Protein AF-A0A9D1MMX6-F1 (afdb_monomer_lite)

InterPro domains:
  IPR049713 Pr6Pr membrane protein-like [NF038065] (46-161)

Structure (mmCIF, N/CA/C/O backbone):
data_AF-A0A9D1MMX6-F1
#
_entry.id   AF-A0A9D1MMX6-F1
#
loop_
_atom_site.group_PDB
_atom_site.id
_atom_site.type_symbol
_atom_site.label_atom_id
_atom_site.label_alt_id
_atom_site.label_comp_id
_atom_site.label_asym_id
_atom_site.label_entity_id
_atom_site.label_seq_id
_atom_site.pdbx_PDB_ins_code
_atom_site.Cartn_x
_atom_site.Cartn_y
_atom_site.Cartn_z
_atom_site.occupancy
_atom_site.B_iso_or_equiv
_atom_site.auth_seq_id
_atom_site.auth_comp_id
_atom_site.auth_asym_id
_atom_site.auth_atom_id
_atom_site.pdbx_PDB_model_num
ATOM 1 N N . MET A 1 1 ? -22.797 20.121 25.911 1.00 44.88 1 MET A N 1
ATOM 2 C CA . MET A 1 1 ? -22.250 18.747 25.876 1.00 44.88 1 MET A CA 1
ATOM 3 C C . MET A 1 1 ? -20.997 18.778 25.011 1.00 44.88 1 MET A C 1
ATOM 5 O O . MET A 1 1 ? -21.106 18.862 23.794 1.00 44.88 1 MET A O 1
ATOM 9 N N . GLY A 1 2 ? -19.821 18.898 25.636 1.00 50.81 2 GLY A N 1
ATOM 10 C CA . GLY A 1 2 ? -18.550 19.039 24.922 1.00 50.81 2 GLY A CA 1
ATOM 11 C C . GLY A 1 2 ? -18.271 17.788 24.096 1.00 50.81 2 GLY A C 1
ATOM 12 O O . GLY A 1 2 ? -18.228 16.685 24.636 1.00 50.81 2 GLY A O 1
ATOM 13 N N . ARG A 1 3 ? -18.149 17.947 22.778 1.00 56.12 3 ARG A N 1
ATOM 14 C CA . ARG A 1 3 ? -17.802 16.863 21.859 1.00 56.12 3 ARG A CA 1
ATOM 15 C C . ARG A 1 3 ? -16.334 16.522 22.143 1.00 56.12 3 ARG A C 1
ATOM 17 O O . ARG A 1 3 ? -15.456 17.275 21.741 1.00 56.12 3 ARG A O 1
ATOM 24 N N . ASN A 1 4 ? -16.068 15.463 22.909 1.00 55.09 4 ASN A N 1
ATOM 25 C CA . ASN A 1 4 ? -14.702 15.012 23.185 1.00 55.09 4 ASN A CA 1
ATOM 26 C C . ASN A 1 4 ? -14.086 14.485 21.881 1.00 55.09 4 ASN A C 1
ATOM 28 O O . ASN A 1 4 ? -14.277 13.330 21.508 1.00 55.09 4 ASN A O 1
ATOM 32 N N . ILE A 1 5 ? -13.391 15.366 21.163 1.00 60.19 5 ILE A N 1
ATOM 33 C CA . ILE A 1 5 ? -12.601 15.047 19.974 1.00 60.19 5 ILE A CA 1
ATOM 34 C C . ILE A 1 5 ? -11.389 14.239 20.449 1.00 60.19 5 ILE A C 1
ATOM 36 O O . ILE A 1 5 ? -10.452 14.792 21.016 1.00 60.19 5 ILE A O 1
ATOM 40 N N . SER A 1 6 ? -11.399 12.924 20.244 1.00 66.38 6 SER A N 1
ATOM 41 C CA . SER A 1 6 ? -10.299 12.036 20.640 1.00 66.38 6 SER A CA 1
ATOM 42 C C . SER A 1 6 ? -9.314 11.810 19.484 1.00 66.38 6 SER A C 1
ATOM 44 O O . SER A 1 6 ? -9.155 10.701 18.967 1.00 66.38 6 SER A O 1
ATOM 46 N N . LEU A 1 7 ? -8.634 12.876 19.046 1.00 80.00 7 LEU A N 1
ATOM 47 C CA . LEU A 1 7 ? -7.506 12.748 18.119 1.00 80.00 7 LEU A CA 1
ATOM 48 C C . LEU A 1 7 ? -6.252 12.329 18.897 1.00 80.00 7 LEU A C 1
ATOM 50 O O . LEU A 1 7 ? -5.584 13.152 19.515 1.00 80.00 7 LEU A O 1
ATOM 54 N N . THR A 1 8 ? -5.930 11.037 18.879 1.00 87.25 8 THR A N 1
ATOM 55 C CA . THR A 1 8 ? -4.685 10.535 19.477 1.00 87.25 8 THR A CA 1
ATOM 56 C C . THR A 1 8 ? -3.498 10.743 18.526 1.00 87.25 8 THR A C 1
ATOM 58 O O . THR A 1 8 ? -3.693 10.721 17.306 1.00 87.25 8 THR A O 1
ATOM 61 N N . PRO A 1 9 ? -2.253 10.861 19.034 1.00 88.56 9 PRO A N 1
ATOM 62 C CA . PRO A 1 9 ? -1.063 10.980 18.186 1.00 88.56 9 PRO A CA 1
ATOM 63 C C . PRO A 1 9 ? -0.918 9.828 17.184 1.00 88.56 9 PRO A C 1
ATOM 65 O O . PRO A 1 9 ? -0.651 10.063 16.008 1.00 88.56 9 PRO A O 1
ATOM 68 N N . LYS A 1 10 ? -1.187 8.584 17.617 1.00 89.31 10 LYS A N 1
ATOM 69 C CA . LYS A 1 10 ? -1.181 7.404 16.733 1.00 89.31 10 LYS A CA 1
ATOM 70 C C . LYS A 1 10 ? -2.193 7.539 15.593 1.00 89.31 10 LYS A C 1
ATOM 72 O O . LYS A 1 10 ? -1.869 7.243 14.449 1.00 89.31 10 LYS A O 1
ATOM 77 N N . LYS A 1 11 ? -3.410 8.010 15.887 1.00 89.31 11 LYS A N 1
ATOM 78 C CA . LYS A 1 11 ? -4.456 8.189 14.872 1.00 89.31 11 LYS A CA 1
ATOM 79 C C . LYS A 1 11 ? -4.109 9.320 13.902 1.00 89.31 11 LYS A C 1
ATOM 81 O O . LYS A 1 11 ? -4.271 9.142 12.702 1.00 89.31 11 LYS A O 1
ATOM 86 N N . ALA A 1 12 ? -3.591 10.444 14.398 1.00 92.06 12 ALA A N 1
ATOM 87 C CA . ALA A 1 12 ? -3.129 11.544 13.552 1.00 92.06 12 ALA A CA 1
ATOM 88 C C . ALA A 1 12 ? -2.014 11.093 12.593 1.00 92.06 12 ALA A C 1
ATOM 90 O O . ALA A 1 12 ? -2.084 11.357 11.394 1.00 92.06 12 ALA A O 1
ATOM 91 N N . MET A 1 13 ? -1.034 10.345 13.107 1.00 93.56 13 MET A N 1
ATOM 92 C CA . MET A 1 13 ? 0.042 9.773 12.299 1.00 93.56 13 MET A CA 1
ATOM 93 C C . MET A 1 13 ? -0.482 8.763 11.272 1.00 93.56 13 MET A C 1
ATOM 95 O O . MET A 1 13 ? -0.050 8.795 10.125 1.00 93.56 13 MET A O 1
ATOM 99 N N . SER A 1 14 ? -1.453 7.922 11.646 1.00 93.00 14 SER A N 1
ATOM 100 C CA . SER A 1 14 ? -2.099 6.984 10.720 1.00 93.00 14 SER A CA 1
ATOM 101 C C . SER A 1 14 ? -2.759 7.706 9.549 1.00 93.00 14 SER A C 1
ATOM 103 O O . SER A 1 14 ? -2.475 7.394 8.396 1.00 93.00 14 SER A O 1
ATOM 105 N N . ILE A 1 15 ? -3.560 8.739 9.836 1.00 94.19 15 ILE A N 1
ATOM 106 C CA . ILE A 1 15 ? -4.221 9.555 8.809 1.00 94.19 15 ILE A CA 1
ATOM 107 C C . ILE A 1 15 ? -3.181 10.207 7.895 1.00 94.19 15 ILE A C 1
ATOM 109 O O . ILE A 1 15 ? -3.337 10.189 6.677 1.00 94.19 15 ILE A O 1
ATOM 113 N N . PHE A 1 16 ? -2.104 10.754 8.462 1.00 95.94 16 PHE A N 1
ATOM 114 C CA . PHE A 1 16 ? -1.025 11.345 7.675 1.00 95.94 16 PHE A CA 1
ATOM 115 C C . PHE A 1 16 ? -0.374 10.326 6.730 1.00 95.94 16 PHE A C 1
ATOM 117 O O . PHE A 1 16 ? -0.263 10.596 5.537 1.00 95.94 16 PHE A O 1
ATOM 124 N N . LEU A 1 17 ? 0.009 9.146 7.226 1.00 95.06 17 LEU A N 1
ATOM 125 C CA . LEU A 1 17 ? 0.633 8.092 6.417 1.00 95.06 17 LEU A CA 1
ATOM 126 C C . LEU A 1 17 ? -0.315 7.543 5.345 1.00 95.06 17 LEU A C 1
ATOM 128 O O . LEU A 1 17 ? 0.113 7.230 4.234 1.00 95.06 17 LEU A O 1
ATOM 132 N N . GLU A 1 18 ? -1.606 7.449 5.656 1.00 95.75 18 GLU A N 1
ATOM 133 C CA . GLU A 1 18 ? -2.657 7.038 4.727 1.00 95.75 18 GLU A CA 1
ATOM 134 C C . GLU A 1 18 ? -2.832 8.052 3.587 1.00 95.75 18 GLU A C 1
ATOM 136 O O . GLU A 1 18 ? -2.858 7.665 2.416 1.00 95.75 18 GLU A O 1
ATOM 141 N N . LEU A 1 19 ? -2.878 9.349 3.906 1.00 95.56 19 LEU A N 1
ATOM 142 C CA . LEU A 1 19 ? -2.949 10.426 2.916 1.00 95.56 19 LEU A CA 1
ATOM 143 C C . LEU A 1 19 ? -1.655 10.550 2.105 1.00 95.56 19 LEU A C 1
ATOM 145 O O . LEU A 1 19 ? -1.712 10.738 0.888 1.00 95.56 19 LEU A O 1
ATOM 149 N N . LEU A 1 20 ? -0.493 10.388 2.742 1.00 95.12 20 LEU A N 1
ATOM 150 C CA . LEU A 1 20 ? 0.801 10.336 2.065 1.00 95.12 20 LEU A CA 1
ATOM 151 C C . LEU A 1 20 ? 0.819 9.185 1.058 1.00 95.12 20 LEU A C 1
ATOM 153 O O . LEU A 1 20 ? 1.107 9.393 -0.113 1.00 95.12 20 LEU A O 1
ATOM 157 N N . THR A 1 21 ? 0.418 7.987 1.482 1.00 93.75 21 THR A N 1
ATOM 158 C CA . THR A 1 21 ? 0.341 6.816 0.602 1.00 93.75 21 THR A CA 1
ATOM 159 C C . THR A 1 21 ? -0.584 7.077 -0.585 1.00 93.75 21 THR A C 1
ATOM 161 O O . THR A 1 21 ? -0.179 6.893 -1.730 1.00 93.75 21 THR A O 1
ATOM 164 N N . ALA A 1 22 ? -1.807 7.553 -0.338 1.00 93.62 22 ALA A N 1
ATOM 165 C CA . ALA A 1 22 ? -2.773 7.828 -1.400 1.00 93.62 22 ALA A CA 1
ATOM 166 C C . ALA A 1 22 ? -2.270 8.897 -2.388 1.00 93.62 22 ALA A C 1
ATOM 168 O O . ALA A 1 22 ? -2.372 8.715 -3.601 1.00 93.62 22 ALA A O 1
ATOM 169 N N . SER A 1 23 ? -1.679 9.984 -1.888 1.00 92.19 23 SER A N 1
ATOM 170 C CA . SER A 1 23 ? -1.147 11.065 -2.728 1.00 92.19 23 SER A CA 1
ATOM 171 C C . SER A 1 23 ? 0.079 10.635 -3.534 1.00 92.19 23 SER A C 1
ATOM 173 O O . SER A 1 23 ? 0.135 10.909 -4.731 1.00 92.19 23 SER A 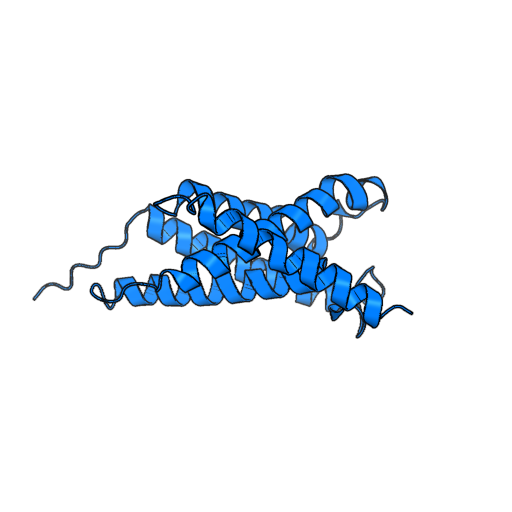O 1
ATOM 175 N N . CYS A 1 24 ? 1.017 9.893 -2.937 1.00 91.19 24 CYS A N 1
ATOM 176 C CA . CYS A 1 24 ? 2.159 9.321 -3.649 1.00 91.19 24 CYS A CA 1
ATOM 177 C C . CYS A 1 24 ? 1.726 8.326 -4.734 1.00 91.19 24 CYS A C 1
ATOM 179 O O . CYS A 1 24 ? 2.354 8.286 -5.787 1.00 91.19 24 CYS A O 1
ATOM 181 N N . MET A 1 25 ? 0.649 7.558 -4.520 1.00 87.62 25 MET A N 1
ATOM 182 C CA . MET A 1 25 ? 0.097 6.668 -5.551 1.00 87.62 25 MET A CA 1
ATOM 183 C C . MET A 1 25 ? -0.484 7.442 -6.727 1.00 87.62 25 MET A C 1
ATOM 185 O O . MET A 1 25 ? -0.159 7.141 -7.873 1.00 87.62 25 MET A O 1
ATOM 189 N N . ILE A 1 26 ? -1.295 8.465 -6.455 1.00 87.38 26 ILE A N 1
ATOM 190 C CA . ILE A 1 26 ? -1.870 9.317 -7.502 1.00 87.38 26 ILE A CA 1
ATOM 191 C C . ILE A 1 26 ? -0.754 10.016 -8.286 1.00 87.38 26 ILE A C 1
ATOM 193 O O . ILE A 1 26 ? -0.751 9.976 -9.514 1.00 87.38 26 ILE A O 1
ATOM 197 N N . ALA A 1 27 ? 0.218 10.606 -7.585 1.00 88.06 27 ALA A N 1
ATOM 198 C CA . ALA A 1 27 ? 1.358 11.273 -8.203 1.00 88.06 27 ALA A CA 1
ATOM 199 C C . ALA A 1 27 ? 2.214 10.298 -9.022 1.00 88.06 27 ALA A C 1
ATOM 201 O O . ALA A 1 27 ? 2.567 10.604 -10.155 1.00 88.06 27 ALA A O 1
ATOM 202 N N . GLY A 1 28 ? 2.501 9.110 -8.486 1.00 82.12 28 GLY A N 1
ATOM 203 C CA . GLY A 1 28 ? 3.253 8.069 -9.178 1.00 82.12 28 GLY A CA 1
ATOM 204 C C . GLY A 1 28 ? 2.594 7.651 -10.489 1.00 82.12 28 GLY A C 1
ATOM 205 O O . GLY A 1 28 ? 3.238 7.691 -11.530 1.00 82.12 28 GLY A O 1
ATOM 206 N N . ILE A 1 29 ? 1.293 7.350 -10.462 1.00 77.25 29 ILE A N 1
ATOM 207 C CA . ILE A 1 29 ? 0.524 6.973 -11.659 1.00 77.25 29 ILE A CA 1
ATOM 208 C C . ILE A 1 29 ? 0.471 8.124 -12.671 1.00 77.25 29 ILE A C 1
ATOM 210 O O . ILE A 1 29 ? 0.650 7.896 -13.866 1.00 77.25 29 ILE A O 1
ATOM 214 N N . ALA A 1 30 ? 0.251 9.357 -12.208 1.00 82.88 30 ALA A N 1
ATOM 215 C CA . ALA A 1 30 ? 0.214 10.533 -13.073 1.00 82.88 30 ALA A CA 1
ATOM 216 C C . ALA A 1 30 ? 1.575 10.835 -13.719 1.00 82.88 30 ALA A C 1
ATOM 218 O O . ALA A 1 30 ? 1.626 11.316 -14.847 1.00 82.88 30 ALA A O 1
ATOM 219 N N . LEU A 1 31 ? 2.684 10.572 -13.024 1.00 81.19 31 LEU A N 1
ATOM 220 C CA . LEU A 1 31 ? 4.025 10.703 -13.591 1.00 81.19 31 LEU A CA 1
ATOM 221 C C . LEU A 1 31 ? 4.295 9.587 -14.607 1.00 81.19 31 LEU A C 1
ATOM 223 O O . LEU A 1 31 ? 4.748 9.875 -15.710 1.00 81.19 31 LEU A O 1
ATOM 227 N N . THR A 1 32 ? 3.937 8.338 -14.294 1.00 73.94 32 THR A N 1
ATOM 228 C CA . THR A 1 32 ? 4.081 7.206 -15.223 1.00 73.94 32 THR A CA 1
ATOM 229 C C . THR A 1 32 ? 3.264 7.398 -16.505 1.00 73.94 32 THR A C 1
ATOM 231 O O . THR A 1 32 ? 3.742 7.054 -17.582 1.00 73.94 32 THR A O 1
ATOM 234 N N . SER A 1 33 ? 2.064 7.990 -16.436 1.00 68.50 33 SER A N 1
ATOM 235 C CA . SER A 1 33 ? 1.246 8.254 -17.631 1.00 68.50 33 SER A CA 1
ATOM 236 C C . SER A 1 33 ? 1.806 9.363 -18.530 1.00 68.50 33 SER A C 1
ATOM 238 O O . SER A 1 33 ? 1.544 9.357 -19.731 1.00 68.50 33 SER A O 1
ATOM 240 N N . GLN A 1 34 ? 2.591 10.291 -17.975 1.00 71.62 34 GLN A N 1
ATOM 241 C CA . GLN A 1 34 ? 3.259 11.364 -18.721 1.00 71.62 34 GLN A CA 1
ATOM 242 C C . GLN A 1 34 ? 4.594 10.921 -19.337 1.00 71.62 34 GLN A C 1
ATOM 244 O O . GLN A 1 34 ? 5.024 11.485 -20.340 1.00 71.62 34 GLN A O 1
ATOM 249 N N . MET A 1 35 ? 5.240 9.894 -18.778 1.00 64.19 35 MET A N 1
ATOM 250 C CA . MET A 1 35 ? 6.533 9.360 -19.231 1.00 64.19 35 MET A CA 1
ATOM 251 C C . MET A 1 35 ? 6.401 8.386 -20.418 1.00 64.19 35 MET A C 1
ATOM 253 O O . MET A 1 35 ? 7.090 7.372 -20.460 1.00 64.19 35 MET A O 1
ATOM 257 N N . GLY A 1 36 ? 5.502 8.673 -21.370 1.00 50.22 36 GLY A N 1
ATOM 258 C CA . GLY A 1 36 ? 5.116 7.781 -22.472 1.00 50.22 36 GLY A CA 1
ATOM 259 C C . GLY A 1 36 ? 6.278 6.962 -23.053 1.00 50.22 36 GLY A C 1
ATOM 260 O O . GLY A 1 36 ? 7.124 7.503 -23.759 1.00 50.22 36 GLY A O 1
ATOM 261 N N . GLY A 1 37 ? 6.305 5.659 -22.741 1.00 53.38 37 GLY A N 1
ATOM 262 C CA . GLY A 1 37 ? 7.336 4.715 -23.191 1.00 53.38 37 GLY A CA 1
ATOM 263 C C . GLY A 1 37 ? 8.093 3.963 -22.088 1.00 53.38 37 GLY A C 1
ATOM 264 O O . GLY A 1 37 ? 8.848 3.053 -22.418 1.00 53.38 37 GLY A O 1
ATOM 265 N N . ASP A 1 38 ? 7.905 4.296 -20.807 1.00 55.12 38 ASP A N 1
ATOM 266 C CA . ASP A 1 38 ? 8.595 3.603 -19.705 1.00 55.12 38 ASP A CA 1
ATOM 267 C C . ASP A 1 38 ? 7.977 2.223 -19.375 1.00 55.12 38 ASP A C 1
ATOM 269 O O . ASP A 1 38 ? 6.819 1.943 -19.705 1.00 55.12 38 ASP A O 1
ATOM 273 N N . PHE A 1 39 ? 8.743 1.339 -18.721 1.00 53.19 39 PHE A N 1
ATOM 274 C CA . PHE A 1 39 ? 8.272 0.015 -18.281 1.00 53.19 39 PHE A CA 1
ATOM 275 C C . PHE A 1 39 ? 6.996 0.186 -17.435 1.00 53.19 39 PHE A C 1
ATOM 277 O O . PHE A 1 39 ? 7.039 0.766 -16.352 1.00 53.19 39 PHE A O 1
ATOM 284 N N . MET A 1 40 ? 5.864 -0.324 -17.941 1.00 54.50 40 MET A N 1
ATOM 285 C CA . MET A 1 40 ? 4.499 -0.160 -17.400 1.00 54.50 40 MET A CA 1
ATOM 286 C C . MET A 1 40 ? 3.758 1.149 -17.731 1.00 54.50 40 MET A C 1
ATOM 288 O O . MET A 1 40 ? 2.859 1.554 -16.996 1.00 54.50 40 MET A O 1
ATOM 292 N N . ALA A 1 41 ? 4.055 1.779 -18.867 1.00 52.16 41 ALA A N 1
ATOM 293 C CA . ALA A 1 41 ? 3.186 2.779 -19.488 1.00 52.16 41 ALA A CA 1
ATOM 294 C C . ALA A 1 41 ? 2.322 2.138 -20.601 1.00 52.16 41 ALA A C 1
ATOM 296 O O . ALA A 1 41 ? 2.852 1.532 -21.528 1.00 52.16 41 ALA A O 1
ATOM 297 N N . GLY A 1 42 ? 0.987 2.263 -20.525 1.00 57.72 42 GLY A N 1
ATOM 298 C CA . GLY A 1 42 ? 0.046 1.801 -21.567 1.00 57.72 42 GLY A CA 1
ATOM 299 C C . GLY A 1 42 ? -1.131 0.954 -21.058 1.00 57.72 42 GLY A C 1
ATOM 300 O O . GLY A 1 42 ? -1.262 0.704 -19.865 1.00 57.72 42 GLY A O 1
ATOM 301 N N . GLY A 1 43 ? -2.009 0.487 -21.956 1.00 55.56 43 GLY A N 1
ATOM 302 C CA . GLY A 1 43 ? -3.206 -0.299 -21.591 1.00 55.56 43 GLY A CA 1
ATOM 303 C C . GLY A 1 43 ? -2.905 -1.648 -20.918 1.00 55.56 43 GLY A C 1
ATOM 304 O O . GLY A 1 43 ? -3.698 -2.125 -20.110 1.00 55.56 43 GLY A O 1
ATOM 305 N N . THR A 1 44 ? -1.727 -2.224 -21.179 1.00 60.59 44 THR A N 1
ATOM 306 C CA . THR A 1 44 ? -1.227 -3.446 -20.528 1.00 60.59 44 THR A CA 1
ATOM 307 C C . THR A 1 44 ? -0.570 -3.177 -19.173 1.00 60.59 44 THR A C 1
ATOM 309 O O . THR A 1 44 ? -0.312 -4.119 -18.431 1.00 60.59 44 THR A O 1
ATOM 312 N N . ALA A 1 45 ? -0.346 -1.912 -18.793 1.00 64.38 45 ALA A N 1
ATOM 313 C CA . ALA A 1 45 ? 0.248 -1.548 -17.507 1.00 64.38 45 ALA A CA 1
ATOM 314 C C . ALA A 1 45 ? -0.576 -2.061 -16.318 1.00 64.38 45 ALA A C 1
ATOM 316 O O . ALA A 1 45 ? -0.033 -2.551 -15.331 1.00 64.38 45 ALA A O 1
ATOM 317 N N . PHE A 1 46 ? -1.905 -2.012 -16.439 1.00 65.31 46 PHE A N 1
ATOM 318 C CA . PHE A 1 46 ? -2.831 -2.523 -15.426 1.00 65.31 46 PHE A CA 1
ATOM 319 C C . PHE A 1 46 ? -2.749 -4.042 -15.243 1.00 65.31 46 PHE A C 1
ATOM 321 O O . PHE A 1 46 ? -3.250 -4.566 -14.248 1.00 65.31 46 PHE A O 1
ATOM 328 N N . LEU A 1 47 ? -2.109 -4.759 -16.171 1.00 73.94 47 LEU A N 1
ATOM 329 C CA . LEU A 1 47 ? -1.906 -6.197 -16.065 1.00 73.94 47 LEU A CA 1
ATOM 330 C C . LEU A 1 47 ? -0.775 -6.555 -15.111 1.00 73.94 47 LEU A C 1
ATOM 332 O O . LEU A 1 47 ? -0.717 -7.710 -14.720 1.00 73.94 47 LEU A O 1
ATOM 336 N N . TYR A 1 48 ? 0.093 -5.616 -14.721 1.00 81.44 48 TYR A N 1
ATOM 337 C CA . TYR A 1 48 ? 1.211 -5.905 -13.830 1.00 81.44 48 TYR A CA 1
ATOM 338 C C . TYR A 1 48 ? 0.820 -5.827 -12.354 1.00 81.44 48 TYR A C 1
ATOM 340 O O . TYR A 1 48 ? 0.146 -4.893 -11.908 1.00 81.44 48 TYR A O 1
ATOM 348 N N . PHE A 1 49 ? 1.331 -6.777 -11.565 1.00 85.06 49 PHE A N 1
ATOM 349 C CA . PHE A 1 49 ? 1.063 -6.869 -10.126 1.00 85.06 49 PHE A CA 1
ATOM 350 C C . PHE A 1 49 ? 1.431 -5.586 -9.387 1.00 85.06 49 PHE A C 1
ATOM 352 O O . PHE A 1 49 ? 0.715 -5.149 -8.499 1.00 85.06 49 PHE A O 1
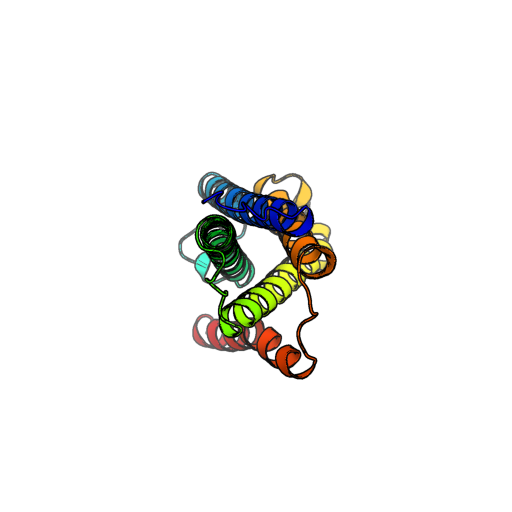ATOM 359 N N . THR A 1 50 ? 2.541 -4.981 -9.788 1.00 83.50 50 THR A N 1
ATOM 360 C CA . THR A 1 50 ? 3.100 -3.725 -9.283 1.00 83.50 50 THR A CA 1
ATOM 361 C C . THR A 1 50 ? 2.137 -2.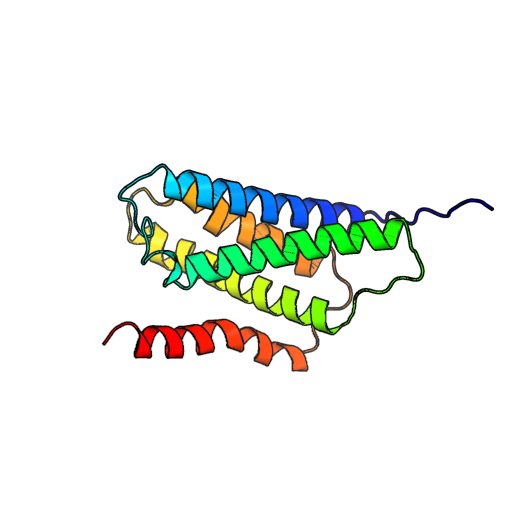545 -9.461 1.00 83.50 50 THR A C 1
ATOM 363 O O . THR A 1 50 ? 1.995 -1.737 -8.549 1.00 83.50 50 THR A O 1
ATOM 366 N N . VAL A 1 51 ? 1.437 -2.439 -10.597 1.00 82.75 51 VAL A N 1
ATOM 367 C CA . VAL A 1 51 ? 0.423 -1.389 -10.820 1.00 82.75 51 VAL A CA 1
ATOM 368 C C . VAL A 1 51 ? -0.842 -1.693 -10.025 1.00 82.75 51 VAL A C 1
ATOM 370 O O . VAL A 1 51 ? -1.402 -0.803 -9.385 1.00 82.75 51 VAL A O 1
ATOM 373 N N . GLN A 1 52 ? -1.275 -2.955 -10.008 1.00 87.31 52 GLN A N 1
ATOM 374 C CA . GLN A 1 52 ? -2.461 -3.360 -9.255 1.00 87.31 52 GLN A CA 1
ATOM 375 C C . GLN A 1 52 ? -2.277 -3.150 -7.748 1.00 87.31 52 GLN A C 1
ATOM 377 O O . GLN A 1 52 ? -3.137 -2.555 -7.103 1.00 87.31 52 GLN A O 1
ATOM 382 N N . SER A 1 53 ? -1.152 -3.582 -7.173 1.00 89.50 53 SER A N 1
ATOM 383 C CA . SER A 1 53 ? -0.861 -3.438 -5.744 1.00 89.50 53 SER A CA 1
ATOM 384 C C . SER A 1 53 ? -0.795 -1.966 -5.321 1.00 89.50 53 SER A C 1
ATOM 386 O O . SER A 1 53 ? -1.355 -1.624 -4.279 1.00 89.50 53 SER A O 1
ATOM 388 N N . ASN A 1 54 ? -0.218 -1.094 -6.159 1.00 89.69 54 ASN A N 1
ATOM 389 C CA . ASN A 1 54 ? -0.211 0.363 -5.987 1.00 89.69 54 ASN A CA 1
ATOM 390 C C . ASN A 1 54 ? -1.631 0.957 -5.935 1.00 89.69 54 ASN A C 1
ATOM 392 O O . ASN A 1 54 ? -1.972 1.719 -5.026 1.00 89.69 54 ASN A O 1
ATOM 396 N N . LEU A 1 55 ? -2.494 0.583 -6.883 1.00 89.75 55 LEU A N 1
ATOM 397 C CA . LEU A 1 55 ? -3.883 1.048 -6.917 1.00 89.75 55 LEU A CA 1
ATOM 398 C C . LEU A 1 55 ? -4.663 0.579 -5.684 1.00 89.75 55 LEU A C 1
ATOM 400 O O . LEU A 1 55 ? -5.339 1.380 -5.033 1.00 89.75 55 LEU A O 1
ATOM 404 N N . TRP A 1 56 ? -4.537 -0.702 -5.329 1.00 93.06 56 TRP A N 1
ATOM 405 C CA . TRP A 1 56 ? -5.262 -1.282 -4.203 1.00 93.06 56 TRP A CA 1
ATOM 406 C C . TRP A 1 56 ? -4.857 -0.673 -2.864 1.00 93.06 56 TRP A C 1
ATOM 408 O O . TRP A 1 56 ? -5.735 -0.339 -2.060 1.00 93.06 56 TRP A O 1
ATOM 418 N N . ILE A 1 57 ? -3.557 -0.484 -2.609 1.00 94.12 57 ILE A N 1
ATOM 419 C CA . ILE A 1 57 ? -3.115 0.145 -1.361 1.00 94.12 57 ILE A CA 1
ATOM 420 C C . ILE A 1 57 ? -3.487 1.627 -1.319 1.00 94.12 57 ILE A C 1
ATOM 422 O O . ILE A 1 57 ? -3.933 2.099 -0.275 1.00 94.12 57 ILE A O 1
ATOM 426 N N . GLY A 1 58 ? -3.386 2.347 -2.443 1.00 93.75 58 GLY A N 1
ATOM 427 C CA . GLY A 1 58 ? -3.778 3.753 -2.539 1.00 93.75 58 GLY A CA 1
ATOM 428 C C . GLY A 1 58 ? -5.256 3.958 -2.209 1.00 93.75 58 GLY A C 1
ATOM 429 O O . GLY A 1 58 ? -5.590 4.756 -1.331 1.00 93.75 58 GLY A O 1
ATOM 430 N N . ALA A 1 59 ? -6.136 3.171 -2.835 1.00 94.44 59 ALA A N 1
ATOM 431 C CA . ALA A 1 59 ? -7.570 3.191 -2.557 1.00 94.44 59 ALA A CA 1
ATOM 432 C C . ALA A 1 59 ? -7.874 2.804 -1.102 1.00 94.44 59 ALA A C 1
ATOM 434 O O . ALA A 1 59 ? -8.653 3.471 -0.419 1.00 94.44 59 ALA A O 1
ATOM 435 N N . THR A 1 60 ? -7.220 1.757 -0.597 1.00 94.69 60 THR A N 1
ATOM 436 C CA . THR A 1 60 ? -7.437 1.284 0.773 1.00 94.69 60 THR A CA 1
ATOM 437 C C . THR A 1 60 ? -7.001 2.315 1.809 1.00 94.69 60 THR A C 1
ATOM 439 O O . THR A 1 60 ? -7.729 2.555 2.772 1.00 94.69 60 THR A O 1
ATOM 442 N N . CYS A 1 61 ? -5.854 2.967 1.614 1.00 94.81 61 CYS A N 1
ATOM 443 C CA . CYS A 1 61 ? -5.392 4.048 2.478 1.00 94.81 61 CYS A CA 1
ATOM 444 C C . CYS A 1 61 ? -6.307 5.276 2.399 1.00 94.81 61 CYS A C 1
ATOM 446 O O . CYS A 1 61 ? -6.633 5.828 3.444 1.00 94.81 61 CYS A O 1
ATOM 448 N N . ALA A 1 62 ? -6.802 5.655 1.218 1.00 95.50 62 ALA A N 1
ATOM 449 C CA . ALA A 1 62 ? -7.763 6.753 1.086 1.00 95.50 62 ALA A CA 1
ATOM 450 C C . ALA A 1 62 ? -9.070 6.479 1.855 1.00 95.50 62 ALA A C 1
ATOM 452 O O . ALA A 1 62 ? -9.544 7.330 2.611 1.00 95.50 62 ALA A O 1
ATOM 453 N N . VAL A 1 63 ? -9.620 5.265 1.727 1.00 95.88 63 VAL A N 1
ATOM 454 C CA . VAL A 1 63 ? -10.803 4.835 2.490 1.00 95.88 63 VAL A CA 1
ATOM 455 C C . VAL A 1 63 ? -10.512 4.857 3.987 1.00 95.88 63 VAL A C 1
ATOM 457 O O . VAL A 1 63 ? -11.312 5.376 4.762 1.00 95.88 63 VAL A O 1
ATOM 460 N N . PHE A 1 64 ? -9.366 4.333 4.416 1.00 94.31 64 PHE A N 1
ATOM 461 C CA . PHE A 1 64 ? -9.003 4.334 5.828 1.00 94.31 64 PHE A CA 1
ATOM 462 C C . PHE A 1 64 ? -8.794 5.737 6.400 1.00 94.31 64 PHE A C 1
ATOM 464 O O . PHE A 1 64 ? -9.267 5.979 7.507 1.00 94.31 64 PHE A O 1
ATOM 471 N N . ALA A 1 65 ? -8.204 6.667 5.646 1.00 93.75 65 ALA A N 1
ATOM 472 C CA . ALA A 1 65 ? -8.084 8.060 6.062 1.00 93.75 65 ALA A CA 1
ATOM 473 C C . ALA A 1 65 ? -9.473 8.662 6.304 1.00 93.75 65 ALA A C 1
ATOM 475 O O . ALA A 1 65 ? -9.732 9.223 7.369 1.00 93.75 65 ALA A O 1
ATOM 476 N N . ALA A 1 66 ? -10.406 8.469 5.365 1.00 94.31 66 ALA A N 1
ATOM 477 C CA . ALA A 1 66 ? -11.784 8.935 5.506 1.00 94.31 66 ALA A CA 1
ATOM 478 C C . ALA A 1 66 ? -12.499 8.297 6.710 1.00 94.31 66 ALA A C 1
ATOM 480 O O . ALA A 1 66 ? -13.172 8.993 7.470 1.00 94.31 66 ALA A O 1
ATOM 481 N N . LEU A 1 67 ? -12.328 6.989 6.926 1.00 92.31 67 LEU A N 1
ATOM 482 C CA . LEU A 1 67 ? -12.909 6.283 8.069 1.00 92.31 67 LEU A CA 1
ATOM 483 C C . LEU A 1 67 ? -12.309 6.761 9.395 1.00 92.31 67 LEU A C 1
ATOM 485 O O . LEU A 1 67 ? -13.051 7.034 10.334 1.00 92.31 67 LEU A O 1
ATOM 489 N N . ASN A 1 68 ? -10.988 6.913 9.475 1.00 91.06 68 ASN A N 1
ATOM 490 C CA . ASN A 1 68 ? -10.304 7.436 10.652 1.00 91.06 68 ASN A CA 1
ATOM 491 C C . ASN A 1 68 ? -10.780 8.859 10.966 1.00 91.06 68 ASN A C 1
ATOM 493 O O . ASN A 1 68 ? -11.110 9.136 12.119 1.00 91.06 68 ASN A O 1
ATOM 497 N N . ILE A 1 69 ? -10.929 9.723 9.958 1.00 91.69 69 ILE A N 1
ATOM 498 C CA . ILE A 1 69 ? -11.525 11.056 10.113 1.00 91.69 69 ILE A CA 1
ATOM 499 C C . ILE A 1 69 ? -12.974 10.948 10.611 1.00 91.69 69 ILE A C 1
ATOM 501 O O . ILE A 1 69 ? -13.349 11.619 11.571 1.00 91.69 69 ILE A O 1
ATOM 505 N N . ALA A 1 70 ? -13.786 10.059 10.039 1.00 90.75 70 ALA A N 1
ATOM 506 C CA . ALA A 1 70 ? -15.168 9.856 10.469 1.00 90.75 70 ALA A CA 1
ATOM 507 C C . ALA A 1 70 ? -15.267 9.423 11.942 1.00 90.75 70 ALA A C 1
ATOM 509 O O . ALA A 1 70 ? -16.143 9.915 12.652 1.00 90.75 70 ALA A O 1
ATOM 510 N N . THR A 1 71 ? -14.349 8.579 12.435 1.00 89.00 71 THR A N 1
ATOM 511 C CA . THR A 1 71 ? -14.312 8.181 13.859 1.00 89.00 71 THR A CA 1
ATOM 512 C C . THR A 1 71 ? -14.020 9.349 14.807 1.00 89.00 71 THR A C 1
ATOM 514 O O . THR A 1 71 ? -14.396 9.285 15.973 1.00 89.00 71 THR A O 1
ATOM 517 N N . ILE A 1 72 ? -13.369 10.422 14.336 1.00 87.94 72 ILE A N 1
ATOM 518 C CA . ILE A 1 72 ? -13.131 11.635 15.139 1.00 87.94 72 ILE A CA 1
ATOM 519 C C . ILE A 1 72 ? -14.455 12.367 15.386 1.00 87.94 72 ILE A C 1
ATOM 521 O O . ILE A 1 72 ? -14.701 12.868 16.482 1.00 87.94 72 ILE A O 1
ATOM 525 N N . PHE A 1 73 ? -15.320 12.414 14.371 1.00 86.25 73 PHE A N 1
ATOM 526 C CA . PHE A 1 73 ? -16.619 13.085 14.449 1.00 86.25 73 PHE A CA 1
ATOM 527 C C . PHE A 1 73 ? -17.735 12.184 14.997 1.00 86.25 73 PHE A C 1
ATOM 529 O O . PHE A 1 73 ? -18.732 12.694 15.508 1.00 86.25 73 PHE A O 1
ATOM 536 N N . LYS A 1 74 ? -17.572 10.860 14.900 1.00 87.50 74 LYS A N 1
ATOM 537 C CA . LYS A 1 74 ? -18.503 9.830 15.377 1.00 87.50 74 LYS A CA 1
ATOM 538 C C . LYS A 1 74 ? -17.752 8.829 16.269 1.00 87.50 74 LYS A C 1
ATOM 540 O O . LYS A 1 74 ? -17.331 7.789 15.767 1.00 87.50 74 LYS A O 1
ATOM 545 N N . PRO A 1 75 ? -17.581 9.108 17.572 1.00 75.50 75 PRO A N 1
ATOM 546 C CA . PRO A 1 75 ? -16.769 8.268 18.459 1.00 75.50 75 PRO A CA 1
ATOM 547 C C . PRO A 1 75 ? -17.309 6.838 18.632 1.00 75.50 75 PRO A C 1
ATOM 549 O O . PRO A 1 75 ? -16.526 5.921 18.866 1.00 75.50 75 PRO A O 1
ATOM 552 N N . ASP A 1 76 ? -18.617 6.624 18.454 1.00 83.56 76 ASP A N 1
ATOM 553 C CA . ASP A 1 76 ? -19.235 5.289 18.513 1.00 83.56 76 ASP A CA 1
ATOM 554 C C . ASP A 1 76 ? -19.007 4.459 17.240 1.00 83.56 76 ASP A C 1
ATOM 556 O O . ASP A 1 76 ? -19.217 3.243 17.228 1.00 83.56 76 ASP A O 1
ATOM 560 N N . PHE A 1 77 ? -18.575 5.100 16.150 1.00 86.25 77 PHE A N 1
ATOM 561 C CA . PHE A 1 77 ? -18.285 4.411 14.903 1.00 86.25 77 PHE A CA 1
ATOM 562 C C . PHE A 1 77 ? -17.001 3.593 15.050 1.00 86.25 77 PHE A C 1
ATOM 564 O O . PHE A 1 77 ? -15.926 4.123 15.335 1.00 86.25 77 PHE A O 1
ATOM 571 N N . LYS A 1 78 ? -17.105 2.284 14.813 1.00 86.44 78 LYS A N 1
ATOM 572 C CA . LYS A 1 78 ? -15.970 1.361 14.808 1.00 86.44 78 LYS A CA 1
ATOM 573 C C . LYS A 1 78 ? -15.744 0.846 13.399 1.00 86.44 78 LYS A C 1
ATOM 575 O O . LYS A 1 78 ? -16.672 0.373 12.745 1.00 86.44 78 LYS A O 1
ATOM 580 N N . ILE A 1 79 ? -14.495 0.907 12.950 1.00 88.44 79 ILE A N 1
ATOM 581 C CA . ILE A 1 79 ? -14.107 0.353 11.656 1.00 88.44 79 ILE A CA 1
ATOM 582 C C . ILE A 1 79 ? -14.250 -1.179 11.723 1.00 88.44 79 ILE A C 1
ATOM 584 O O . ILE A 1 79 ? -13.724 -1.799 12.653 1.00 88.44 79 ILE A O 1
ATOM 588 N N . PRO A 1 80 ? -14.952 -1.819 10.769 1.00 89.19 80 PRO A N 1
ATOM 589 C CA . PRO A 1 80 ? -15.121 -3.266 10.774 1.00 89.19 80 PRO A CA 1
ATOM 590 C C . PRO A 1 80 ? -13.782 -4.007 10.717 1.00 89.19 80 PRO A C 1
ATOM 592 O O . PRO A 1 80 ? -12.881 -3.638 9.962 1.00 89.19 80 PRO A O 1
ATOM 595 N N . ARG A 1 81 ? -13.671 -5.130 11.436 1.00 86.31 81 ARG A N 1
ATOM 596 C CA . ARG A 1 81 ? -12.455 -5.965 11.443 1.00 86.31 81 ARG A CA 1
ATOM 597 C C . ARG A 1 81 ? -12.029 -6.410 10.039 1.00 86.31 81 ARG A C 1
ATOM 599 O O . ARG A 1 81 ? -10.835 -6.474 9.764 1.00 86.31 81 ARG A O 1
ATOM 606 N N . ALA A 1 82 ? -12.987 -6.684 9.153 1.00 87.38 82 ALA A N 1
ATOM 607 C CA . ALA A 1 82 ? -12.716 -7.059 7.765 1.00 87.38 82 ALA A CA 1
ATOM 608 C C . ALA A 1 82 ? -11.902 -5.986 7.019 1.00 87.38 82 ALA A C 1
ATOM 610 O O . ALA A 1 82 ? -10.959 -6.324 6.312 1.00 87.38 82 ALA A O 1
ATOM 611 N N . MET A 1 83 ? -12.177 -4.699 7.256 1.00 90.56 83 MET A N 1
ATOM 612 C CA . MET A 1 83 ? -11.413 -3.602 6.651 1.00 90.56 83 MET A CA 1
ATOM 613 C C . MET A 1 83 ? -9.957 -3.610 7.119 1.00 90.56 83 MET A C 1
ATOM 615 O O . MET A 1 83 ? -9.048 -3.383 6.325 1.00 90.56 83 MET A O 1
ATOM 619 N N . HIS A 1 84 ? -9.708 -3.915 8.396 1.00 89.75 84 HIS A N 1
ATOM 620 C CA . HIS A 1 84 ? -8.340 -4.039 8.906 1.00 89.75 84 HIS A CA 1
ATOM 621 C C . HIS A 1 84 ? -7.584 -5.197 8.247 1.00 89.75 84 HIS A C 1
ATOM 623 O O . HIS A 1 84 ? -6.400 -5.045 7.954 1.00 89.75 84 HIS A O 1
ATOM 629 N N . VAL A 1 85 ? -8.266 -6.313 7.961 1.00 89.56 85 VAL A N 1
ATOM 630 C CA . VAL A 1 85 ? -7.685 -7.434 7.204 1.00 89.56 85 VAL A CA 1
ATOM 631 C C . VAL A 1 85 ? -7.366 -7.018 5.774 1.00 89.56 85 VAL A C 1
ATOM 633 O O . VAL A 1 85 ? -6.248 -7.238 5.331 1.00 89.56 85 VAL A O 1
ATOM 636 N N . ILE A 1 86 ? -8.303 -6.370 5.077 1.00 91.31 86 ILE A N 1
ATOM 637 C CA . ILE A 1 86 ? -8.094 -5.889 3.702 1.00 91.31 86 ILE A CA 1
ATOM 638 C C . ILE A 1 86 ? -6.871 -4.971 3.635 1.00 91.31 86 ILE A C 1
ATOM 640 O O . ILE A 1 86 ? -5.988 -5.169 2.802 1.00 91.31 86 ILE A O 1
ATOM 644 N N . LYS A 1 87 ? -6.766 -4.012 4.562 1.00 92.25 87 LYS A N 1
ATOM 645 C CA . LYS A 1 87 ? -5.593 -3.140 4.618 1.00 92.25 87 LYS A CA 1
ATOM 646 C C . LYS A 1 87 ? -4.309 -3.904 4.903 1.00 92.25 87 LYS A C 1
ATOM 648 O O . LYS A 1 87 ? -3.325 -3.655 4.224 1.00 92.25 87 LYS A O 1
ATOM 653 N N . TYR A 1 88 ? -4.316 -4.856 5.832 1.00 91.50 88 TYR A N 1
ATOM 654 C CA . TYR A 1 88 ? -3.148 -5.705 6.065 1.00 91.50 88 TYR A CA 1
ATOM 655 C C . TYR A 1 88 ? -2.704 -6.449 4.794 1.00 91.50 88 TYR A C 1
ATOM 657 O O . TYR A 1 88 ? -1.528 -6.411 4.444 1.00 91.50 88 TYR A O 1
ATOM 665 N N . VAL A 1 89 ? -3.644 -7.069 4.077 1.00 93.00 89 VAL A N 1
ATOM 666 C CA . VAL A 1 89 ? -3.380 -7.813 2.836 1.00 93.00 89 VAL A CA 1
ATOM 667 C C . VAL A 1 89 ? -2.712 -6.925 1.784 1.00 93.00 89 VAL A C 1
ATOM 669 O O . VAL A 1 89 ? -1.699 -7.308 1.191 1.00 93.00 89 VAL A O 1
ATOM 672 N N . PHE A 1 90 ? -3.231 -5.714 1.581 1.00 94.44 90 PHE A N 1
ATOM 673 C CA . PHE A 1 90 ? -2.639 -4.784 0.624 1.00 94.44 90 PHE A CA 1
ATOM 674 C C . PHE A 1 90 ? -1.336 -4.160 1.120 1.00 94.44 90 PHE A C 1
ATOM 676 O O . PHE A 1 90 ? -0.451 -3.936 0.299 1.00 94.44 90 PHE A O 1
ATOM 683 N N . THR A 1 91 ? -1.159 -3.964 2.433 1.00 93.88 91 THR A N 1
ATOM 684 C CA . THR A 1 91 ? 0.133 -3.566 3.008 1.00 93.88 91 THR A CA 1
ATOM 685 C C . THR A 1 91 ? 1.200 -4.615 2.696 1.00 93.88 91 THR A C 1
ATOM 687 O O . THR A 1 91 ? 2.257 -4.270 2.186 1.00 93.88 91 THR A O 1
ATOM 690 N N . VAL A 1 92 ? 0.924 -5.905 2.910 1.00 92.44 92 VAL A N 1
ATOM 691 C CA . VAL A 1 92 ? 1.891 -6.966 2.574 1.00 92.44 92 VAL A CA 1
ATOM 692 C C . VAL A 1 92 ? 2.182 -6.999 1.070 1.00 92.44 92 VAL A C 1
ATOM 694 O O . VAL A 1 92 ? 3.337 -7.125 0.667 1.00 92.44 92 VAL A O 1
ATOM 697 N N . SER A 1 93 ? 1.156 -6.825 0.235 1.00 93.62 93 SER A N 1
ATOM 698 C CA . SER A 1 93 ? 1.305 -6.819 -1.228 1.00 93.62 93 SER A CA 1
ATOM 699 C C . SER A 1 93 ? 2.202 -5.681 -1.719 1.00 93.62 93 SER A C 1
ATOM 701 O O . SER A 1 93 ? 3.074 -5.892 -2.568 1.00 93.62 93 SER A O 1
ATOM 703 N N . ILE A 1 94 ? 2.027 -4.475 -1.171 1.00 94.31 94 ILE A N 1
ATOM 704 C CA . ILE A 1 94 ? 2.861 -3.330 -1.534 1.00 94.31 94 ILE A CA 1
ATOM 705 C C . ILE A 1 94 ? 4.279 -3.452 -0.968 1.00 94.31 94 ILE A C 1
ATOM 707 O O . ILE A 1 94 ? 5.239 -3.065 -1.628 1.00 94.31 94 ILE A O 1
ATOM 711 N N . THR A 1 95 ? 4.446 -4.059 0.210 1.00 94.06 95 THR A N 1
ATOM 712 C CA . THR A 1 95 ? 5.773 -4.360 0.758 1.00 94.06 95 THR A CA 1
ATOM 713 C C . THR A 1 95 ? 6.523 -5.335 -0.138 1.00 94.06 95 THR A C 1
ATOM 715 O O . THR A 1 95 ? 7.674 -5.078 -0.478 1.00 94.06 95 THR A O 1
ATOM 718 N N . LEU A 1 96 ? 5.867 -6.412 -0.584 1.00 92.12 96 LEU A N 1
ATOM 719 C CA . LEU A 1 96 ? 6.456 -7.356 -1.533 1.00 92.12 96 LEU A CA 1
ATOM 720 C C . LEU A 1 96 ? 6.858 -6.650 -2.834 1.00 92.12 96 LEU A C 1
ATOM 722 O O . LEU A 1 96 ? 7.960 -6.856 -3.330 1.00 92.12 96 LEU A O 1
ATOM 726 N N . THR A 1 97 ? 5.994 -5.767 -3.339 1.00 92.56 97 THR A N 1
ATOM 727 C CA . THR A 1 97 ? 6.265 -4.935 -4.521 1.00 92.56 97 THR A CA 1
ATOM 728 C C . THR A 1 97 ? 7.528 -4.086 -4.331 1.00 92.56 97 THR A C 1
ATOM 730 O O . THR A 1 97 ? 8.402 -4.091 -5.194 1.00 92.56 97 THR A O 1
ATOM 733 N N . GLY A 1 98 ? 7.660 -3.399 -3.191 1.00 91.88 98 GLY A N 1
ATOM 734 C CA . GLY A 1 98 ? 8.840 -2.593 -2.872 1.00 91.88 98 GLY A CA 1
ATOM 735 C C . GLY A 1 98 ? 10.117 -3.423 -2.715 1.00 91.88 98 GLY A C 1
ATOM 736 O O . GLY A 1 98 ? 11.167 -3.033 -3.217 1.00 91.88 98 GLY A O 1
ATOM 737 N N . ILE A 1 99 ? 10.032 -4.604 -2.093 1.00 93.19 99 ILE A N 1
ATOM 738 C CA . ILE A 1 99 ? 11.169 -5.533 -1.975 1.00 93.19 99 ILE A CA 1
ATOM 739 C C . ILE A 1 99 ? 11.625 -5.995 -3.359 1.00 93.19 99 ILE A C 1
ATOM 741 O O . ILE A 1 99 ? 12.809 -5.913 -3.673 1.00 93.19 99 ILE A O 1
ATOM 745 N N . VAL A 1 100 ? 10.697 -6.442 -4.208 1.00 90.62 100 VAL A N 1
ATOM 746 C CA . VAL A 1 100 ? 11.014 -6.874 -5.576 1.00 90.62 100 VAL A CA 1
ATOM 747 C C . VAL A 1 100 ? 11.615 -5.719 -6.377 1.00 90.62 100 VAL A C 1
ATOM 749 O O . VAL A 1 100 ? 12.602 -5.915 -7.084 1.00 90.62 100 VAL A O 1
ATOM 752 N N . PHE A 1 101 ? 11.096 -4.500 -6.226 1.00 89.62 101 PHE A N 1
ATOM 753 C CA . PHE A 1 101 ? 11.691 -3.337 -6.872 1.00 89.62 101 PHE A CA 1
ATOM 754 C C . PHE A 1 101 ? 13.133 -3.093 -6.406 1.00 89.62 101 PHE A C 1
ATOM 756 O O . PHE A 1 101 ? 14.036 -3.040 -7.234 1.00 89.62 101 PHE A O 1
ATOM 763 N N . CYS A 1 102 ? 13.374 -2.993 -5.099 1.00 88.81 102 CYS A N 1
ATOM 764 C CA . CYS A 1 102 ? 14.694 -2.670 -4.556 1.00 88.81 102 CYS A CA 1
ATOM 765 C C . CYS A 1 102 ? 15.733 -3.777 -4.781 1.00 88.81 102 CYS A C 1
ATOM 767 O O . CYS A 1 102 ? 16.899 -3.476 -5.027 1.00 88.81 102 CYS A O 1
ATOM 769 N N . CYS A 1 103 ? 15.333 -5.045 -4.680 1.00 89.31 103 CYS A N 1
ATOM 770 C CA . CYS A 1 103 ? 16.250 -6.183 -4.746 1.00 89.31 103 CYS A CA 1
ATOM 771 C C . CYS A 1 103 ? 16.418 -6.752 -6.158 1.00 89.31 103 CYS A C 1
ATOM 773 O O . CYS A 1 103 ? 17.431 -7.395 -6.418 1.00 89.31 103 CYS A O 1
ATOM 775 N N . VAL A 1 104 ? 15.448 -6.546 -7.055 1.00 87.38 104 VAL A N 1
ATOM 776 C CA . VAL A 1 104 ? 15.454 -7.148 -8.398 1.00 87.38 104 VAL A CA 1
ATOM 777 C C . VAL A 1 104 ? 15.445 -6.083 -9.487 1.00 87.38 104 VAL A C 1
ATOM 779 O O . VAL A 1 104 ? 16.388 -6.030 -10.272 1.00 87.38 104 VAL A O 1
ATOM 782 N N . LEU A 1 105 ? 14.429 -5.215 -9.549 1.00 83.94 105 LEU A N 1
ATOM 783 C CA . LEU A 1 105 ? 14.299 -4.267 -10.671 1.00 83.94 105 LEU A CA 1
ATOM 784 C C . LEU A 1 105 ? 15.379 -3.186 -10.630 1.00 83.94 105 LEU A C 1
ATOM 786 O O . LEU A 1 105 ? 16.019 -2.921 -11.639 1.00 83.94 105 LEU A O 1
ATOM 790 N N . ALA A 1 106 ? 15.620 -2.569 -9.477 1.00 85.62 106 ALA A N 1
ATOM 791 C CA . ALA A 1 106 ? 16.546 -1.452 -9.388 1.00 85.62 106 ALA A CA 1
ATOM 792 C C . ALA A 1 106 ? 18.012 -1.831 -9.698 1.00 85.62 106 ALA A C 1
ATOM 794 O O . ALA A 1 106 ? 18.684 -1.037 -10.359 1.00 85.62 106 ALA A O 1
ATOM 795 N N . PRO A 1 107 ? 18.512 -3.024 -9.309 1.00 85.38 107 PRO A N 1
ATOM 796 C CA . PRO A 1 107 ? 19.820 -3.511 -9.755 1.00 85.38 107 PRO A CA 1
ATOM 797 C C . PRO A 1 107 ? 19.876 -3.913 -11.236 1.00 85.38 107 PRO A C 1
ATOM 799 O O . PRO A 1 107 ? 20.942 -3.834 -11.840 1.00 85.38 107 PRO A O 1
ATOM 802 N N . THR A 1 108 ? 18.761 -4.359 -11.824 1.00 84.38 108 THR A N 1
ATOM 803 C CA . THR A 1 108 ? 18.725 -4.860 -13.214 1.00 84.38 108 THR A CA 1
ATOM 804 C C . THR A 1 108 ? 18.415 -3.784 -14.254 1.00 84.38 108 THR A C 1
ATOM 806 O O . THR A 1 108 ? 18.789 -3.939 -15.414 1.00 84.38 108 THR A O 1
ATOM 809 N N . LEU A 1 109 ? 17.781 -2.680 -13.853 1.00 79.12 109 LEU A N 1
ATOM 810 C CA . LEU A 1 109 ? 17.396 -1.562 -14.715 1.00 79.12 109 LEU A CA 1
ATOM 811 C C . LEU A 1 109 ? 18.138 -0.281 -14.283 1.00 79.12 109 LEU A C 1
ATOM 813 O O . LEU A 1 109 ? 17.723 0.388 -13.323 1.00 79.12 109 LEU A O 1
ATOM 817 N N . PRO A 1 110 ? 19.229 0.096 -14.981 1.00 76.69 110 PRO A N 1
ATOM 818 C CA . PRO A 1 110 ? 20.009 1.286 -14.663 1.00 76.69 110 PRO A CA 1
ATOM 819 C C . PRO A 1 110 ? 19.145 2.550 -14.691 1.00 76.69 110 PRO A C 1
ATOM 821 O O . PRO A 1 110 ? 18.464 2.832 -15.670 1.00 76.69 110 PRO A O 1
ATOM 824 N N . GLY A 1 111 ? 19.192 3.344 -13.620 1.00 78.56 111 GLY A N 1
ATOM 825 C CA . GLY A 1 111 ? 18.420 4.588 -13.523 1.00 78.56 111 GLY A CA 1
ATOM 826 C C . GLY A 1 111 ? 17.028 4.445 -12.904 1.00 78.56 111 GLY A C 1
ATOM 827 O O . GLY A 1 111 ? 16.355 5.459 -12.749 1.00 78.56 111 GLY A O 1
ATOM 828 N N . SER A 1 112 ? 16.626 3.254 -12.448 1.00 77.50 112 SER A N 1
ATOM 829 C CA . SER A 1 112 ? 15.317 3.038 -11.803 1.00 77.50 112 SER A CA 1
ATOM 830 C C . SER A 1 112 ? 15.038 3.977 -10.624 1.00 77.50 112 SER A C 1
ATOM 832 O O . SER A 1 112 ? 13.915 4.452 -10.479 1.00 77.50 112 SER A O 1
ATOM 834 N N . PHE A 1 113 ? 16.058 4.310 -9.823 1.00 82.12 113 PHE A N 1
ATOM 835 C CA . PHE A 1 113 ? 15.951 5.272 -8.715 1.00 82.12 113 PHE A CA 1
ATOM 836 C C . PHE A 1 113 ? 15.926 6.747 -9.149 1.00 82.12 113 PHE A C 1
ATOM 838 O O . PHE A 1 113 ? 15.650 7.615 -8.328 1.00 82.12 113 PHE A O 1
ATOM 845 N N . LYS A 1 114 ? 16.228 7.057 -10.416 1.00 82.69 114 LYS A N 1
ATOM 846 C CA . LYS A 1 114 ? 16.170 8.432 -10.943 1.00 82.69 114 LYS A CA 1
ATOM 847 C C . LYS A 1 114 ? 14.745 8.843 -11.312 1.00 82.69 114 LYS A C 1
ATOM 849 O O . LYS A 1 114 ? 14.462 10.035 -11.389 1.00 82.69 114 LYS A O 1
ATOM 854 N N . SER A 1 115 ? 13.854 7.876 -11.528 1.00 84.25 115 SER A N 1
ATOM 855 C CA . SER A 1 115 ? 12.437 8.143 -11.759 1.00 84.25 115 SER A CA 1
ATOM 856 C C . SER A 1 115 ? 11.741 8.450 -10.435 1.00 84.25 115 SER A C 1
ATOM 858 O O . SER A 1 115 ? 11.628 7.591 -9.556 1.00 84.25 115 SER A O 1
ATOM 860 N N . ALA A 1 116 ? 11.237 9.678 -10.306 1.00 85.06 116 ALA A N 1
ATOM 861 C CA . ALA A 1 116 ? 10.431 10.083 -9.158 1.00 85.06 116 ALA A CA 1
ATOM 862 C C . ALA A 1 116 ? 9.178 9.204 -9.011 1.00 85.06 116 ALA A C 1
ATOM 864 O O . ALA A 1 116 ? 8.798 8.881 -7.888 1.00 85.06 116 ALA A O 1
ATOM 865 N N . ALA A 1 117 ? 8.585 8.762 -10.128 1.00 84.69 117 ALA A N 1
ATOM 866 C CA . ALA A 1 117 ? 7.451 7.844 -10.114 1.00 84.69 117 ALA A CA 1
ATOM 867 C C . ALA A 1 117 ? 7.817 6.542 -9.392 1.00 84.69 117 ALA A C 1
ATOM 869 O O . ALA A 1 117 ? 7.149 6.179 -8.429 1.00 84.69 117 ALA A O 1
ATOM 870 N N . ASN A 1 118 ? 8.933 5.915 -9.778 1.00 86.12 118 ASN A N 1
ATOM 871 C CA . ASN A 1 118 ? 9.391 4.654 -9.195 1.00 86.12 118 ASN A CA 1
ATOM 872 C C . ASN A 1 118 ? 9.746 4.783 -7.711 1.00 86.12 118 ASN A C 1
ATOM 874 O O . ASN A 1 118 ? 9.427 3.905 -6.915 1.00 86.12 118 ASN A O 1
ATOM 878 N N . VAL A 1 119 ? 10.392 5.880 -7.310 1.00 88.50 119 VAL A N 1
ATOM 879 C CA . VAL A 1 119 ? 10.735 6.107 -5.898 1.00 88.50 119 VAL A CA 1
ATOM 880 C C . VAL A 1 119 ? 9.471 6.295 -5.058 1.00 88.50 119 VAL A C 1
ATOM 882 O O . VAL A 1 119 ? 9.336 5.685 -3.995 1.00 88.50 119 VAL A O 1
ATOM 885 N N . LEU A 1 120 ? 8.515 7.097 -5.535 1.00 88.88 120 LEU A N 1
ATOM 886 C CA . LEU A 1 120 ? 7.244 7.303 -4.842 1.00 88.88 120 LEU A CA 1
ATOM 887 C C . LEU A 1 120 ? 6.475 5.987 -4.698 1.00 88.88 120 LEU A C 1
ATOM 889 O O . LEU A 1 120 ? 6.014 5.665 -3.601 1.00 88.88 120 LEU A O 1
ATOM 893 N N . THR A 1 121 ? 6.367 5.216 -5.781 1.00 87.88 121 THR A N 1
ATOM 894 C CA . THR A 1 121 ? 5.521 4.020 -5.829 1.00 87.88 121 THR A CA 1
ATOM 895 C C . THR A 1 121 ? 6.144 2.795 -5.180 1.00 87.88 121 THR A C 1
ATOM 897 O O . THR A 1 121 ? 5.433 1.994 -4.578 1.00 87.88 121 THR A O 1
ATOM 900 N N . HIS A 1 122 ? 7.463 2.648 -5.262 1.00 91.00 122 HIS A N 1
ATOM 901 C CA . HIS A 1 122 ? 8.150 1.419 -4.873 1.00 91.00 122 HIS A CA 1
ATOM 902 C C . HIS A 1 122 ? 9.088 1.572 -3.676 1.00 91.00 122 HIS A C 1
ATOM 904 O O . HIS A 1 122 ? 9.641 0.576 -3.213 1.00 91.00 122 HIS A O 1
ATOM 910 N N . VAL A 1 123 ? 9.236 2.782 -3.131 1.00 91.25 123 VAL A N 1
ATOM 911 C CA . VAL A 1 123 ? 10.011 3.018 -1.904 1.00 91.25 123 VAL A CA 1
ATOM 912 C C . VAL A 1 123 ? 9.162 3.727 -0.857 1.00 91.25 123 VAL A C 1
ATOM 914 O O . VAL A 1 123 ? 8.903 3.164 0.207 1.00 91.25 123 VAL A O 1
ATOM 917 N N . ILE A 1 124 ? 8.674 4.933 -1.161 1.00 93.75 124 ILE A N 1
ATOM 918 C CA . ILE A 1 124 ? 7.976 5.772 -0.175 1.00 93.75 124 ILE A CA 1
ATOM 919 C C . ILE A 1 124 ? 6.675 5.120 0.289 1.00 93.75 124 ILE A C 1
ATOM 921 O O . ILE A 1 124 ? 6.434 5.007 1.490 1.00 93.75 124 ILE A O 1
ATOM 925 N N . VAL A 1 125 ? 5.852 4.648 -0.645 1.00 93.81 125 VAL A N 1
ATOM 926 C CA . VAL A 1 125 ? 4.568 4.024 -0.316 1.00 93.81 125 VAL A CA 1
ATOM 927 C C . VAL A 1 125 ? 4.696 2.699 0.445 1.00 93.81 125 VAL A C 1
ATOM 929 O O . VAL A 1 125 ? 4.031 2.569 1.476 1.00 93.81 125 VAL A O 1
ATOM 932 N N . PRO A 1 126 ? 5.550 1.738 0.042 1.00 94.25 126 PRO A N 1
ATOM 933 C CA . PRO A 1 126 ? 5.791 0.542 0.845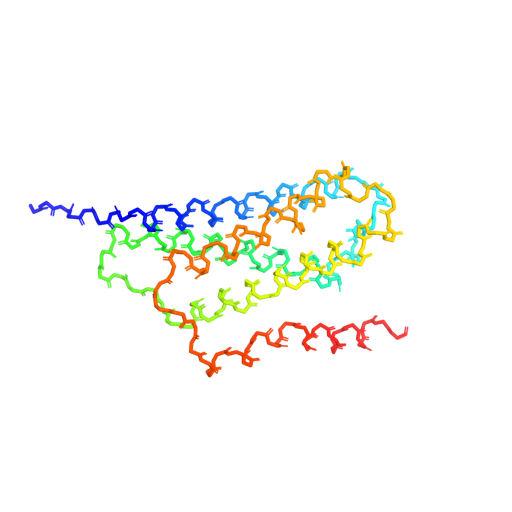 1.00 94.25 126 PRO A CA 1
ATOM 934 C C . PRO A 1 126 ? 6.240 0.866 2.274 1.00 94.25 126 PRO A C 1
ATOM 936 O O . PRO A 1 126 ? 5.724 0.276 3.222 1.00 94.25 126 PRO A O 1
ATOM 939 N N . LEU A 1 127 ? 7.152 1.830 2.447 1.00 94.88 127 LEU A N 1
ATOM 940 C CA . LEU A 1 127 ? 7.623 2.244 3.771 1.00 94.88 127 LEU A CA 1
ATOM 941 C C . LEU A 1 127 ? 6.505 2.885 4.598 1.00 94.88 127 LEU A C 1
ATOM 943 O O . LEU A 1 127 ? 6.294 2.488 5.742 1.00 94.88 127 LEU A O 1
ATOM 947 N N . ALA A 1 128 ? 5.751 3.825 4.024 1.00 94.44 128 ALA A N 1
ATOM 948 C CA . ALA A 1 128 ? 4.638 4.477 4.710 1.00 94.44 128 ALA A CA 1
ATOM 949 C C . ALA A 1 128 ? 3.570 3.464 5.161 1.00 94.44 128 ALA A C 1
ATOM 951 O O . ALA A 1 128 ? 3.095 3.529 6.296 1.00 94.44 128 ALA A O 1
ATOM 952 N N . ALA A 1 129 ? 3.240 2.488 4.309 1.00 93.25 129 ALA A N 1
ATOM 953 C CA . ALA A 1 129 ? 2.272 1.441 4.622 1.00 93.25 129 ALA A CA 1
ATOM 954 C C . ALA A 1 129 ? 2.753 0.502 5.744 1.00 93.25 129 ALA A C 1
ATOM 956 O O . ALA A 1 129 ? 1.954 0.108 6.597 1.00 93.25 129 ALA A O 1
ATOM 957 N N . VAL A 1 130 ? 4.045 0.158 5.766 1.00 93.31 130 VAL A N 1
ATOM 958 C CA . VAL A 1 130 ? 4.662 -0.659 6.827 1.00 93.31 130 VAL A CA 1
ATOM 959 C C . VAL A 1 130 ? 4.693 0.102 8.151 1.00 93.31 130 VAL A C 1
ATOM 961 O O . VAL A 1 130 ? 4.301 -0.450 9.179 1.00 93.31 130 VAL A O 1
ATOM 964 N N . ILE A 1 131 ? 5.102 1.374 8.135 1.00 93.19 131 ILE A N 1
ATOM 965 C CA . ILE A 1 131 ? 5.131 2.219 9.337 1.00 93.19 131 ILE A CA 1
ATOM 966 C C . ILE A 1 131 ? 3.721 2.347 9.921 1.00 93.19 131 ILE A C 1
ATOM 968 O O . ILE A 1 131 ? 3.542 2.164 11.124 1.00 93.19 131 ILE A O 1
ATOM 972 N N . ASP A 1 132 ? 2.703 2.584 9.087 1.00 92.12 132 ASP A N 1
ATOM 973 C CA . ASP A 1 132 ? 1.320 2.648 9.564 1.00 92.12 132 ASP A CA 1
ATOM 974 C C . ASP A 1 132 ? 0.875 1.332 10.220 1.00 92.12 132 ASP A C 1
ATOM 976 O O . ASP A 1 132 ? 0.268 1.345 11.292 1.00 92.12 132 ASP A O 1
ATOM 980 N N . LEU A 1 133 ? 1.209 0.190 9.610 1.00 90.44 133 LEU A N 1
ATOM 981 C CA . LEU A 1 133 ? 0.826 -1.121 10.125 1.00 90.44 133 LEU A CA 1
ATOM 982 C C . LEU A 1 133 ? 1.446 -1.426 11.494 1.00 90.44 133 LEU A C 1
ATOM 984 O O . LEU A 1 133 ? 0.741 -1.937 12.360 1.00 90.44 133 LEU A O 1
ATOM 988 N N . PHE A 1 134 ? 2.736 -1.142 11.685 1.00 88.88 134 PHE A N 1
ATOM 989 C CA . PHE A 1 134 ? 3.453 -1.531 12.905 1.00 88.88 134 PHE A CA 1
ATOM 990 C C . PHE A 1 134 ? 3.415 -0.481 14.017 1.00 88.88 134 PHE A C 1
ATOM 992 O O . PHE A 1 134 ? 3.505 -0.843 15.187 1.00 88.88 134 PHE A O 1
ATOM 999 N N . VAL A 1 135 ? 3.300 0.806 13.681 1.00 88.06 135 VAL A N 1
ATOM 1000 C CA . VAL A 1 135 ? 3.408 1.892 14.669 1.00 88.06 135 VAL A CA 1
ATOM 1001 C C . VAL A 1 135 ? 2.038 2.447 15.058 1.00 88.06 135 VAL A C 1
ATOM 1003 O O . VAL A 1 135 ? 1.796 2.757 16.229 1.00 88.06 135 VAL A O 1
ATOM 1006 N N . CYS A 1 136 ? 1.122 2.576 14.097 1.00 86.12 136 CYS A N 1
ATOM 1007 C CA . CYS A 1 136 ? -0.152 3.258 14.322 1.00 86.12 136 CYS A CA 1
ATOM 1008 C C . CYS A 1 136 ? -1.295 2.319 14.722 1.00 86.12 136 CYS A C 1
ATOM 1010 O O . CYS A 1 136 ? -2.285 2.786 15.292 1.00 86.12 136 CYS A O 1
ATOM 1012 N N . ARG A 1 137 ? -1.194 1.020 14.416 1.00 78.44 137 ARG A N 1
ATOM 1013 C CA . ARG A 1 137 ? -2.299 0.065 14.578 1.00 78.44 137 ARG A CA 1
ATOM 1014 C C . ARG A 1 137 ? -2.088 -0.876 15.757 1.00 78.44 137 ARG A C 1
ATOM 1016 O O . ARG A 1 137 ? -1.090 -1.580 15.829 1.00 78.44 137 ARG A O 1
ATOM 1023 N N . ASP A 1 138 ? -3.105 -0.948 16.611 1.00 73.06 138 ASP A N 1
ATOM 1024 C CA . ASP A 1 138 ? -3.238 -1.944 17.674 1.00 73.06 138 ASP A CA 1
ATOM 1025 C C . ASP A 1 138 ? -4.497 -2.805 17.413 1.00 73.06 138 ASP A C 1
ATOM 1027 O O . ASP A 1 138 ? -5.542 -2.238 17.068 1.00 73.06 138 ASP A O 1
ATOM 1031 N N . PRO A 1 139 ? -4.483 -4.138 17.623 1.00 61.88 139 PRO A N 1
ATOM 1032 C CA . PRO A 1 139 ? -3.339 -5.044 17.740 1.00 61.88 139 PRO A CA 1
ATOM 1033 C C . PRO A 1 139 ? -2.904 -5.616 16.376 1.00 61.88 139 PRO A C 1
ATOM 1035 O O . PRO A 1 139 ? -3.654 -5.583 15.396 1.00 61.88 139 PRO A O 1
ATOM 1038 N N . ALA A 1 140 ? -1.692 -6.182 16.345 1.00 61.62 140 ALA A N 1
ATOM 1039 C CA . ALA A 1 140 ? -1.127 -6.873 15.188 1.00 61.62 140 ALA A CA 1
ATOM 1040 C C . ALA A 1 140 ? -2.114 -7.897 14.585 1.00 61.62 140 ALA A C 1
ATOM 1042 O O . ALA A 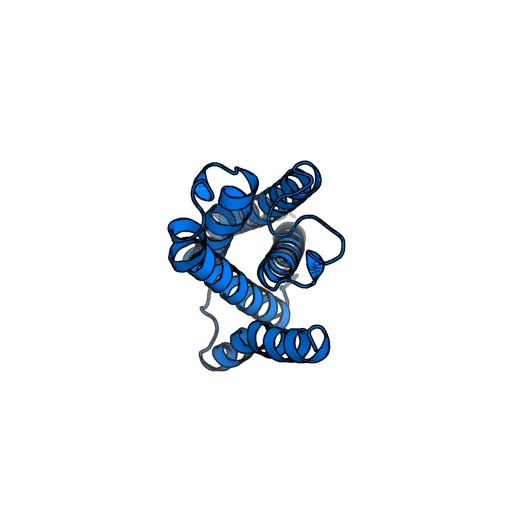1 140 ? -2.868 -8.541 15.328 1.00 61.62 140 ALA A O 1
ATOM 1043 N N . PRO A 1 141 ? -2.123 -8.069 13.250 1.00 64.75 141 PRO A N 1
ATOM 1044 C CA . PRO A 1 141 ? -2.973 -9.056 12.605 1.00 64.75 141 PRO A CA 1
ATOM 1045 C C . PRO A 1 141 ? -2.707 -10.431 13.216 1.00 64.75 141 PRO A C 1
ATOM 1047 O O . PRO A 1 141 ? -1.562 -10.848 13.393 1.00 64.75 141 PRO A O 1
ATOM 1050 N N . ALA A 1 142 ? -3.780 -11.130 13.582 1.00 65.88 142 ALA A N 1
ATOM 1051 C CA . ALA A 1 142 ? -3.666 -12.457 14.167 1.00 65.88 142 ALA A CA 1
ATOM 1052 C C . ALA A 1 142 ? -2.930 -13.373 13.181 1.00 65.88 142 ALA A C 1
ATOM 1054 O O . ALA A 1 142 ? -3.154 -13.262 11.981 1.00 65.88 142 ALA A O 1
ATOM 1055 N N . PHE A 1 143 ? -2.142 -14.339 13.659 1.00 6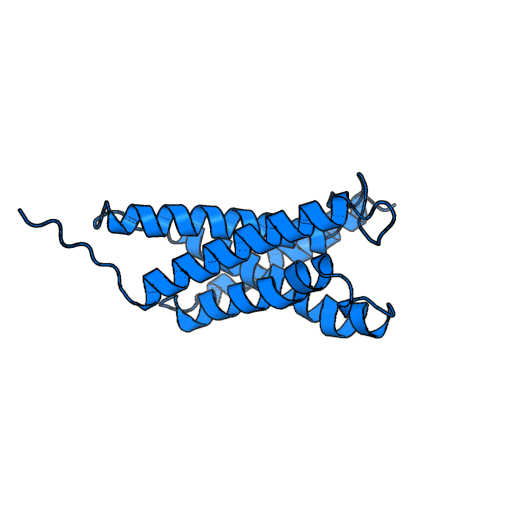9.44 143 PHE A N 1
ATOM 1056 C CA . PHE A 1 143 ? -1.465 -15.313 12.785 1.00 69.44 143 PHE A CA 1
ATOM 1057 C C . PHE A 1 143 ? -2.435 -15.994 11.794 1.00 69.44 143 PHE A C 1
ATOM 1059 O O . PHE A 1 143 ? -2.101 -16.254 10.644 1.00 69.44 143 PHE A O 1
ATOM 1066 N N . LYS A 1 144 ? -3.702 -16.162 12.200 1.00 77.00 144 LYS A N 1
ATOM 1067 C CA . LYS A 1 144 ? -4.812 -16.652 11.360 1.00 77.00 144 LYS A CA 1
ATOM 1068 C C . LYS A 1 144 ? -5.119 -15.786 10.128 1.00 77.00 144 LYS A C 1
ATOM 1070 O O . LYS A 1 144 ? -5.814 -16.242 9.230 1.00 77.00 144 LYS A O 1
ATOM 1075 N N . GLN A 1 145 ? -4.672 -14.534 10.107 1.00 79.19 145 GLN A N 1
ATOM 1076 C CA . GLN A 1 145 ? -4.893 -13.579 9.024 1.00 79.19 145 GLN A CA 1
ATOM 1077 C C . GLN A 1 145 ? -3.745 -13.575 8.001 1.00 79.19 145 GLN A C 1
ATOM 1079 O O . GLN A 1 145 ? -3.923 -13.062 6.899 1.00 79.19 145 GLN A O 1
ATOM 1084 N N . PHE A 1 146 ? -2.602 -14.188 8.331 1.00 81.75 146 PHE A N 1
ATOM 1085 C CA . PHE A 1 146 ? -1.443 -14.303 7.443 1.00 81.75 146 PHE A CA 1
ATOM 1086 C C . PHE A 1 146 ? -1.771 -14.959 6.086 1.00 81.75 146 PHE A C 1
ATOM 1088 O O . PHE A 1 146 ? -1.375 -14.397 5.066 1.00 81.75 146 PHE A O 1
ATOM 1095 N N . PRO A 1 147 ? -2.561 -16.055 6.005 1.00 87.69 147 PRO A N 1
ATOM 1096 C CA . PRO A 1 147 ? -2.887 -16.673 4.717 1.00 87.69 147 PRO A CA 1
ATOM 1097 C C . PRO A 1 147 ? -3.629 -15.742 3.751 1.00 87.69 147 PRO A C 1
ATOM 1099 O O . PRO A 1 147 ? -3.471 -15.874 2.541 1.00 87.69 147 PRO A O 1
ATOM 1102 N N . PHE A 1 148 ? -4.395 -14.762 4.249 1.00 87.00 148 PHE A N 1
ATOM 1103 C CA . PHE A 1 148 ? -5.087 -13.813 3.370 1.00 87.00 148 PHE A CA 1
ATOM 1104 C C . PHE A 1 148 ? -4.109 -12.905 2.615 1.00 87.00 148 PHE A C 1
ATOM 1106 O O . PHE A 1 148 ? -4.435 -12.444 1.525 1.00 87.00 148 PHE A O 1
ATOM 1113 N N . ALA A 1 149 ? -2.905 -12.666 3.145 1.00 87.00 149 ALA A N 1
ATOM 1114 C CA . ALA A 1 149 ? -1.889 -11.871 2.458 1.00 87.00 149 ALA A CA 1
ATOM 1115 C C . ALA A 1 149 ? -1.311 -12.579 1.220 1.00 87.00 149 ALA A C 1
ATOM 1117 O O . ALA A 1 149 ? -0.741 -11.921 0.354 1.00 87.00 149 ALA A O 1
ATOM 1118 N N . LEU A 1 150 ? -1.499 -13.900 1.103 1.00 88.00 150 LEU A N 1
ATOM 1119 C CA . LEU A 1 150 ? -1.139 -14.668 -0.090 1.00 88.00 150 LEU A CA 1
ATOM 1120 C C . LEU A 1 150 ? -2.186 -14.555 -1.204 1.00 88.00 150 LEU A C 1
ATOM 1122 O O . LEU A 1 150 ? -1.895 -14.922 -2.339 1.00 88.00 150 LEU A O 1
ATOM 1126 N N . ILE A 1 151 ? -3.383 -14.030 -0.917 1.00 90.50 151 ILE A N 1
ATOM 1127 C CA . ILE A 1 151 ? -4.452 -13.927 -1.916 1.00 90.50 151 ILE A CA 1
ATOM 1128 C C . ILE A 1 151 ? -4.016 -13.065 -3.107 1.00 90.50 151 ILE A C 1
ATOM 1130 O O . ILE A 1 151 ? -4.108 -13.572 -4.221 1.00 90.50 151 ILE A O 1
ATOM 1134 N N . PRO A 1 152 ? -3.499 -11.827 -2.940 1.00 89.25 152 PRO A N 1
ATOM 1135 C CA . PRO A 1 152 ? -3.098 -11.010 -4.085 1.00 89.25 152 PRO A CA 1
ATOM 1136 C C . PRO A 1 152 ? -2.009 -11.633 -4.972 1.00 89.25 152 PRO A C 1
ATOM 1138 O O . PRO A 1 152 ? -2.206 -11.638 -6.187 1.00 89.25 152 PRO A O 1
ATOM 1141 N N . PRO A 1 153 ? -0.895 -12.188 -4.445 1.00 85.94 153 PRO A N 1
ATOM 1142 C CA . PRO A 1 153 ? 0.104 -12.816 -5.305 1.00 85.94 153 PRO A CA 1
ATOM 1143 C C . PRO A 1 153 ? -0.411 -14.096 -5.979 1.00 85.94 153 PRO A C 1
ATOM 1145 O O . PRO A 1 153 ? -0.127 -14.305 -7.154 1.00 85.94 153 PRO A O 1
ATOM 1148 N N . VAL A 1 154 ? -1.210 -14.929 -5.300 1.00 88.38 154 VAL A N 1
ATOM 1149 C CA . VAL A 1 154 ? -1.796 -16.135 -5.919 1.00 88.38 154 VAL A CA 1
ATOM 1150 C C . VAL A 1 154 ? -2.803 -15.765 -7.009 1.00 88.38 154 VAL A C 1
ATOM 1152 O O . VAL A 1 154 ? -2.752 -16.320 -8.105 1.00 88.38 154 VAL A O 1
ATOM 1155 N N . TYR A 1 155 ? -3.676 -14.791 -6.737 1.00 90.38 155 TYR A N 1
ATOM 1156 C CA . TYR A 1 155 ? -4.581 -14.213 -7.730 1.00 90.38 155 TYR A CA 1
ATOM 1157 C C . TYR A 1 155 ? -3.808 -13.738 -8.961 1.00 90.38 155 TYR A C 1
ATOM 1159 O O . TYR A 1 155 ? -4.186 -14.062 -10.083 1.00 90.38 155 TYR A O 1
ATOM 1167 N N . TYR A 1 156 ? -2.700 -13.027 -8.750 1.00 86.06 156 TYR A N 1
ATOM 1168 C CA . TYR A 1 156 ? -1.886 -12.518 -9.841 1.00 86.06 156 TYR A CA 1
ATOM 1169 C C . TYR A 1 156 ? -1.264 -13.627 -10.689 1.00 86.06 156 TYR A C 1
ATOM 1171 O O . TYR A 1 156 ? -1.283 -13.527 -11.908 1.00 86.06 156 TYR A O 1
ATOM 1179 N N . VAL A 1 157 ? -0.747 -14.693 -10.071 1.00 86.12 157 VAL A N 1
ATOM 1180 C CA . VAL A 1 157 ? -0.177 -15.834 -10.808 1.00 86.12 157 VAL A CA 1
ATOM 1181 C C . VAL A 1 157 ? -1.228 -16.488 -11.706 1.00 86.12 157 VAL A C 1
ATOM 1183 O O . VAL A 1 157 ? -0.948 -16.765 -12.869 1.00 86.12 157 VAL A O 1
ATOM 1186 N N . ILE A 1 158 ? -2.447 -16.687 -11.195 1.00 87.12 158 ILE A N 1
ATOM 1187 C CA . ILE A 1 158 ? -3.558 -17.247 -11.976 1.00 87.12 158 ILE A CA 1
ATOM 1188 C C . ILE A 1 158 ? -3.951 -16.289 -13.106 1.00 87.12 158 ILE A C 1
ATOM 1190 O O . ILE A 1 158 ? -4.085 -16.706 -14.253 1.00 87.12 158 ILE A O 1
ATOM 1194 N N . PHE A 1 159 ? -4.110 -15.003 -12.792 1.00 86.19 159 PHE A N 1
ATOM 1195 C CA . PHE A 1 159 ? -4.468 -13.968 -13.757 1.00 86.19 159 PHE A CA 1
ATOM 1196 C C . PHE A 1 159 ? -3.439 -13.865 -14.890 1.00 86.19 159 PHE A C 1
ATOM 1198 O O . PHE A 1 159 ? -3.808 -13.923 -16.060 1.00 86.19 159 PHE A O 1
ATOM 1205 N N . ALA A 1 160 ? -2.153 -13.774 -14.547 1.00 82.75 160 ALA A N 1
ATOM 1206 C CA . ALA A 1 160 ? -1.063 -13.730 -15.510 1.00 82.75 160 ALA A CA 1
ATOM 1207 C C . ALA A 1 160 ? -1.048 -14.996 -16.377 1.00 82.75 160 ALA A C 1
ATOM 1209 O O . ALA A 1 160 ? -1.036 -14.884 -17.594 1.00 82.75 160 ALA A O 1
ATOM 1210 N N . GLY A 1 161 ? -1.171 -16.188 -15.781 1.00 79.62 161 GLY A N 1
ATOM 1211 C CA . GLY A 1 161 ? -1.195 -17.451 -16.529 1.00 79.62 161 GLY A CA 1
ATOM 1212 C C . GLY A 1 161 ? -2.352 -17.595 -17.528 1.00 79.62 161 GLY A C 1
ATOM 1213 O O . GLY A 1 161 ? -2.229 -18.356 -18.480 1.00 79.62 161 GLY A O 1
ATOM 1214 N N . ILE A 1 162 ? -3.460 -16.871 -17.340 1.00 83.12 162 ILE A N 1
ATOM 1215 C CA . ILE A 1 162 ? -4.587 -16.844 -18.288 1.00 83.12 162 ILE A CA 1
ATOM 1216 C C . ILE A 1 162 ? -4.384 -15.771 -19.366 1.00 83.12 162 ILE A C 1
ATOM 1218 O O . ILE A 1 162 ? -4.761 -15.974 -20.518 1.00 83.12 162 ILE A O 1
ATOM 1222 N N . VAL A 1 163 ? -3.836 -14.612 -18.991 1.00 76.31 163 VAL A N 1
ATOM 1223 C CA . VAL A 1 163 ? -3.748 -13.426 -19.860 1.00 76.31 163 VAL A CA 1
ATOM 1224 C C . VAL A 1 163 ? -2.485 -13.414 -20.730 1.00 76.31 163 VAL A C 1
ATOM 1226 O O . VAL A 1 163 ? -2.490 -12.763 -21.773 1.00 76.31 163 VAL A O 1
ATOM 1229 N N . THR A 1 164 ? -1.429 -14.144 -20.358 1.00 61.09 164 THR A N 1
ATOM 1230 C CA . THR A 1 164 ? -0.195 -14.294 -21.153 1.00 61.09 164 THR A CA 1
ATOM 1231 C C . THR A 1 164 ? -0.000 -15.726 -21.688 1.00 61.09 164 THR A C 1
ATOM 1233 O O . THR A 1 164 ? 0.937 -16.392 -21.239 1.00 61.09 164 THR A O 1
ATOM 1236 N N . PRO A 1 165 ? -0.871 -16.238 -22.584 1.00 47.91 165 PRO A N 1
ATOM 1237 C CA . PRO A 1 165 ? -0.594 -17.466 -23.328 1.00 47.91 165 PRO A CA 1
ATOM 1238 C C . PRO A 1 165 ? 0.515 -17.277 -24.374 1.00 47.91 165 PRO A C 1
ATOM 1240 O O . PRO A 1 165 ? 0.645 -16.155 -24.920 1.00 47.91 165 PRO A O 1
#

Secondary structure (DSSP, 8-state):
--------HHHHHHHHHHHHHHHHHHHHHHHHHHSTTSTT-STTGGGSHHHHHHHHHHHHHHHHHHHHHHHHH-TT----HHHHHHHHHHHHHHHHHHHHIIIIIHHHSTTGGG-HHHHIIIIIHHHHHHHIIIII-SSPPPGGGGGGGGHHHHHHHHHHHHH--

Organism: NCBI:txid2840710

Foldseek 3Di:
DDLPQPDDPLLVLLLVLLVLLLVLLVVLVVLLQVVPPDDLHDPCSCLDLLNVLSVQLNVLSVVVSVQSVVCSVVVPDDDDPVSVLSLVLSLLSLLVQLCCCVVPVPVVPDCQVVRSSSCSSNPSNNVSSVCSQPPRDPDHDDPVSVVSSCVSVVVSVVSCVVVPD

pLDDT: mean 83.49, std 12.24, range [44.88, 95.94]

Sequence (165 aa):
MGRNISLTPKKAMSIFLELLTASCMIAGIALTSQMGGDFMAGGTAFLYFTVQSNLWIGATCAVFAALNIATIFKPDFKIPRAMHVIKYVFTVSITLTGIVFCCVLAPTLPGSFKSAANVLTHVIVPLAAVIDLFVCRDPAPAFKQFPFALIPPVYYVIFAGIVTP

Radius of gyration: 17.18 Å; chains: 1; bounding box: 42×36×49 Å